Protein AF-A0A1V4UXW0-F1 (afdb_monomer)

pLDDT: mean 72.59, std 17.98, range [41.62, 90.81]

Solvent-accessible surface area (backbone atoms only — not comparable to full-atom values): 5582 Å² total; per-residue (Å²): 133,67,68,65,63,58,54,61,56,51,57,49,52,58,53,49,53,54,51,50,53,51,51,51,53,52,52,50,57,72,68,50,87,46,58,68,53,23,52,52,50,38,52,53,44,54,50,50,54,71,69,68,50,59,70,76,53,38,56,52,44,52,53,50,41,52,52,34,50,55,70,46,52,68,89,66,84,83,56,102,70,62,90,90,47,101,58,82,87,77,83,129

Mean predicted aligned error: 12.54 Å

Structure (mmCIF, N/CA/C/O backbone):
data_AF-A0A1V4UXW0-F1
#
_entry.id   AF-A0A1V4UXW0-F1
#
loop_
_atom_site.group_PDB
_atom_site.id
_atom_site.type_symbol
_atom_site.label_atom_id
_atom_site.label_alt_id
_atom_site.label_comp_id
_atom_site.label_asym_id
_atom_site.label_entity_id
_atom_site.label_seq_id
_atom_site.pdbx_PDB_ins_code
_atom_site.Cartn_x
_atom_site.Cartn_y
_atom_site.Cartn_z
_atom_site.occupancy
_atom_site.B_iso_or_equiv
_atom_site.auth_seq_id
_atom_site.auth_comp_id
_atom_site.auth_asym_id
_atom_site.auth_atom_id
_atom_site.pdbx_PDB_model_num
ATOM 1 N N . MET A 1 1 ? 24.778 1.500 -34.853 1.00 49.97 1 MET A N 1
ATOM 2 C CA . MET A 1 1 ? 24.746 0.743 -33.577 1.00 49.97 1 MET A CA 1
ATOM 3 C C . MET A 1 1 ? 24.638 1.656 -32.346 1.00 49.97 1 MET A C 1
ATOM 5 O O . MET A 1 1 ? 24.850 1.193 -31.236 1.00 49.97 1 MET A O 1
ATOM 9 N N . GLU A 1 2 ? 24.259 2.931 -32.495 1.00 50.06 2 GLU A N 1
ATOM 10 C CA . GLU A 1 2 ? 24.202 3.884 -31.368 1.00 50.06 2 GLU A CA 1
ATOM 11 C C . GLU A 1 2 ? 22.804 4.042 -30.753 1.00 50.06 2 GLU A C 1
ATOM 13 O O . GLU A 1 2 ? 22.691 4.469 -29.610 1.00 50.06 2 GLU A O 1
ATOM 18 N N . GLN A 1 3 ? 21.740 3.624 -31.450 1.00 46.69 3 GLN A N 1
ATOM 19 C CA . GLN A 1 3 ? 20.358 3.741 -30.961 1.00 46.69 3 GLN A CA 1
ATOM 20 C C . GLN A 1 3 ? 20.072 2.836 -29.746 1.00 46.69 3 GLN A C 1
ATOM 22 O O . GLN A 1 3 ? 19.380 3.242 -28.821 1.00 46.69 3 GLN A O 1
ATOM 27 N N . MET A 1 4 ? 20.663 1.636 -29.705 1.00 47.62 4 MET A N 1
ATOM 28 C CA . MET A 1 4 ? 20.417 0.646 -28.641 1.00 47.62 4 MET A CA 1
ATOM 29 C C . MET A 1 4 ? 20.950 1.084 -27.269 1.00 47.62 4 MET A C 1
ATOM 31 O O . MET A 1 4 ? 20.444 0.652 -26.238 1.00 47.62 4 MET A O 1
ATOM 35 N N . ARG A 1 5 ? 21.964 1.956 -27.238 1.00 46.44 5 ARG A N 1
ATOM 36 C CA . ARG A 1 5 ? 22.606 2.397 -25.992 1.00 46.44 5 ARG A CA 1
ATOM 37 C C . ARG A 1 5 ? 21.766 3.425 -25.226 1.00 46.44 5 ARG A C 1
ATOM 39 O O . ARG A 1 5 ? 21.860 3.484 -24.005 1.00 46.44 5 ARG A O 1
ATOM 46 N N . TRP A 1 6 ? 20.933 4.193 -25.928 1.00 47.81 6 TRP A N 1
ATOM 47 C CA . TRP A 1 6 ? 20.018 5.165 -25.321 1.00 47.81 6 TRP A CA 1
ATOM 48 C C . TRP A 1 6 ? 18.735 4.514 -24.792 1.00 47.81 6 TRP A C 1
ATOM 50 O O . TRP A 1 6 ? 18.239 4.925 -23.746 1.00 47.81 6 TRP A O 1
ATOM 60 N N . ASP A 1 7 ? 18.241 3.471 -25.463 1.00 49.78 7 ASP A N 1
ATOM 61 C CA . ASP A 1 7 ? 17.093 2.680 -24.996 1.00 49.78 7 ASP A CA 1
ATOM 62 C C . ASP A 1 7 ? 17.407 1.955 -23.678 1.00 49.78 7 ASP A C 1
ATOM 64 O O . ASP A 1 7 ? 16.642 2.035 -22.721 1.00 49.78 7 ASP A O 1
ATOM 68 N N . MET A 1 8 ? 18.601 1.358 -23.581 1.00 48.38 8 MET A N 1
ATOM 69 C CA . MET A 1 8 ? 19.047 0.606 -22.402 1.00 48.38 8 MET A CA 1
ATOM 70 C C . MET A 1 8 ? 19.252 1.481 -21.149 1.00 48.38 8 MET A C 1
ATOM 72 O O . MET A 1 8 ? 19.120 0.997 -20.028 1.00 48.38 8 MET A O 1
ATOM 76 N N . MET A 1 9 ? 19.550 2.776 -21.320 1.00 49.06 9 MET A N 1
ATOM 77 C CA . MET A 1 9 ? 19.644 3.727 -20.201 1.00 49.06 9 MET A CA 1
ATOM 78 C C . MET A 1 9 ? 18.273 4.247 -19.752 1.00 49.06 9 MET A C 1
ATOM 80 O O . MET A 1 9 ? 18.085 4.482 -18.563 1.00 49.06 9 MET A O 1
ATOM 84 N N . LYS A 1 10 ? 17.302 4.385 -20.666 1.00 51.31 10 LYS A N 1
ATOM 85 C CA . LYS A 1 10 ? 15.939 4.831 -20.326 1.00 51.31 10 LYS A CA 1
ATOM 86 C C . LYS A 1 10 ? 15.126 3.770 -19.589 1.00 51.31 10 LYS A C 1
ATOM 88 O O . LYS A 1 10 ? 14.333 4.111 -18.714 1.00 51.31 10 LYS A O 1
ATOM 93 N N . THR A 1 11 ? 15.326 2.494 -19.915 1.00 52.06 11 THR A N 1
ATOM 94 C CA . THR A 1 11 ? 14.654 1.388 -19.217 1.00 52.06 11 THR A CA 1
ATOM 95 C C . THR A 1 11 ? 15.106 1.262 -17.765 1.00 52.06 11 THR A C 1
ATOM 97 O O . THR A 1 11 ? 14.310 0.873 -16.917 1.00 52.06 11 THR A O 1
ATOM 100 N N . HIS A 1 12 ? 16.357 1.633 -17.469 1.00 55.16 12 HIS A N 1
ATOM 101 C CA . HIS A 1 12 ? 16.882 1.639 -16.104 1.00 55.16 12 HIS A CA 1
ATOM 102 C C . HIS A 1 12 ? 16.205 2.703 -15.238 1.00 55.16 12 HIS A C 1
ATOM 104 O O . HIS A 1 12 ? 15.807 2.389 -14.128 1.00 55.16 12 HIS A O 1
ATOM 110 N N . THR A 1 13 ? 15.998 3.920 -15.752 1.00 62.44 13 THR A N 1
ATOM 111 C CA . THR A 1 13 ? 15.336 4.992 -14.988 1.00 62.44 13 THR A CA 1
ATOM 112 C C . THR A 1 13 ? 13.902 4.644 -14.613 1.00 62.44 13 THR A C 1
ATOM 114 O O . THR A 1 13 ? 13.547 4.769 -13.452 1.00 62.44 13 THR A O 1
ATOM 117 N N . ILE A 1 14 ? 13.114 4.104 -15.549 1.00 67.81 14 ILE A N 1
ATOM 118 C CA . ILE A 1 14 ? 11.702 3.799 -15.278 1.00 67.81 14 ILE A CA 1
ATOM 119 C C . ILE A 1 14 ? 11.583 2.670 -14.249 1.00 67.81 14 ILE A C 1
ATOM 121 O O . ILE A 1 14 ? 10.734 2.724 -13.366 1.00 67.81 14 ILE A O 1
ATOM 125 N N . GLN A 1 15 ? 12.433 1.639 -14.332 1.00 69.25 15 GLN A N 1
ATOM 126 C CA . GLN A 1 15 ? 12.439 0.578 -13.322 1.00 69.25 15 GLN A CA 1
ATOM 127 C C . GLN A 1 15 ? 12.882 1.085 -11.945 1.00 69.25 15 GLN A C 1
ATOM 129 O O . GLN A 1 15 ? 12.294 0.667 -10.950 1.00 69.25 15 GLN A O 1
ATOM 134 N N . ASP A 1 16 ? 13.868 1.981 -11.890 1.00 75.56 16 ASP A 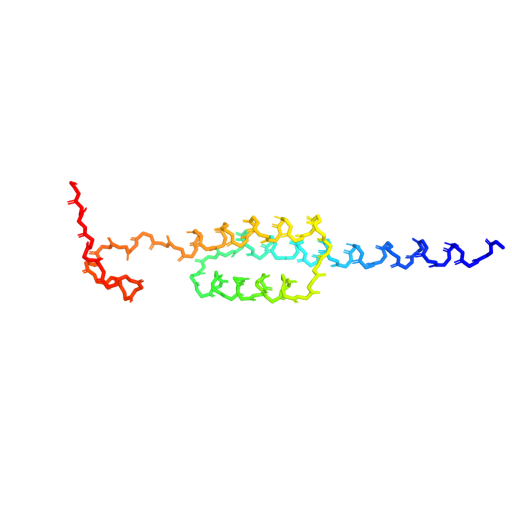N 1
ATOM 135 C CA . ASP A 1 16 ? 14.354 2.582 -10.644 1.00 75.56 16 ASP A CA 1
ATOM 136 C C . ASP A 1 16 ? 13.269 3.451 -9.981 1.00 75.56 16 ASP A C 1
ATOM 138 O O . ASP A 1 16 ? 13.028 3.322 -8.786 1.00 75.56 16 ASP A O 1
ATOM 142 N N . GLU A 1 17 ? 12.513 4.226 -10.770 1.00 81.31 17 GLU A N 1
ATOM 143 C CA . GLU A 1 17 ? 11.375 5.033 -10.299 1.00 81.31 17 GLU A CA 1
ATOM 144 C C . GLU A 1 17 ? 10.275 4.171 -9.657 1.00 81.31 17 GLU A C 1
ATOM 146 O O . GLU A 1 17 ? 9.752 4.497 -8.591 1.00 81.31 17 GLU A O 1
ATOM 151 N N . TRP A 1 18 ? 9.938 3.032 -10.269 1.00 86.25 18 TRP A N 1
ATOM 152 C CA . TRP A 1 18 ? 8.964 2.102 -9.693 1.00 86.25 18 TRP A CA 1
ATOM 153 C C . TRP A 1 18 ? 9.479 1.411 -8.430 1.00 86.25 18 TRP A C 1
ATOM 155 O O . TRP A 1 18 ? 8.694 1.117 -7.522 1.00 86.25 18 TRP A O 1
ATOM 165 N N . MET A 1 19 ? 10.779 1.121 -8.369 1.00 84.69 19 MET A N 1
ATOM 166 C CA . MET A 1 19 ? 11.402 0.549 -7.179 1.00 84.69 19 MET A CA 1
ATOM 167 C C . MET A 1 19 ? 11.422 1.550 -6.024 1.00 84.69 19 MET A C 1
ATOM 169 O O . MET A 1 19 ? 11.083 1.160 -4.908 1.00 84.69 19 MET A O 1
ATOM 173 N N . ASP A 1 20 ? 11.742 2.816 -6.291 1.00 86.38 20 ASP A N 1
ATOM 174 C CA . ASP A 1 20 ? 11.706 3.894 -5.301 1.00 86.38 20 ASP A CA 1
ATOM 175 C C . ASP A 1 20 ? 10.280 4.119 -4.779 1.00 86.38 20 ASP A C 1
ATOM 177 O O . ASP A 1 20 ? 10.053 4.073 -3.570 1.00 86.38 20 ASP A O 1
ATOM 181 N N . LEU A 1 21 ? 9.290 4.193 -5.680 1.00 87.12 21 LEU A N 1
ATOM 182 C CA . LEU A 1 21 ? 7.877 4.283 -5.305 1.00 87.12 21 LEU A CA 1
ATOM 183 C C . LEU A 1 21 ? 7.441 3.093 -4.439 1.00 87.12 21 LEU A C 1
ATOM 185 O O . LEU A 1 21 ? 6.779 3.271 -3.420 1.00 87.12 21 LEU A O 1
ATOM 189 N N . THR A 1 22 ? 7.816 1.868 -4.821 1.00 88.56 22 THR A N 1
ATOM 190 C CA . THR A 1 22 ? 7.481 0.665 -4.039 1.00 88.56 22 THR A CA 1
ATOM 191 C C . THR A 1 22 ? 8.102 0.732 -2.648 1.00 88.56 22 THR A C 1
ATOM 193 O O . THR A 1 22 ? 7.429 0.442 -1.661 1.00 88.56 22 THR A O 1
ATOM 196 N N . HIS A 1 23 ? 9.360 1.160 -2.558 1.00 88.19 23 HIS A N 1
ATOM 197 C CA . HIS A 1 23 ? 10.075 1.278 -1.296 1.00 88.19 23 HIS A CA 1
ATOM 198 C C . HIS A 1 23 ? 9.481 2.373 -0.397 1.00 88.19 23 HIS A C 1
ATOM 200 O O . HIS A 1 23 ? 9.352 2.168 0.810 1.00 88.19 23 HIS A O 1
ATOM 206 N N . GLU A 1 24 ? 9.043 3.498 -0.971 1.00 89.69 24 GLU A N 1
ATOM 207 C CA . GLU A 1 24 ? 8.307 4.539 -0.247 1.00 89.69 24 GLU A CA 1
ATOM 208 C C . GLU A 1 24 ? 6.994 3.990 0.328 1.00 89.69 24 GLU A C 1
ATOM 210 O O . GLU A 1 24 ? 6.693 4.195 1.506 1.00 89.69 24 GLU A O 1
ATOM 215 N N . LEU A 1 25 ? 6.227 3.240 -0.471 1.00 89.31 25 LEU A N 1
ATOM 216 C CA . LEU A 1 25 ? 4.967 2.639 -0.031 1.00 89.31 25 LEU A CA 1
ATOM 217 C C . LEU A 1 25 ? 5.193 1.588 1.073 1.00 89.31 25 LEU A C 1
ATOM 219 O O . LEU A 1 25 ? 4.451 1.567 2.057 1.00 89.31 25 LEU A O 1
ATOM 223 N N . GLU A 1 26 ? 6.236 0.759 0.968 1.00 89.06 26 GLU A N 1
ATOM 224 C CA . GLU A 1 26 ? 6.641 -0.198 2.011 1.00 89.06 26 GLU A CA 1
ATOM 225 C C . GLU A 1 26 ? 7.073 0.518 3.308 1.00 89.06 26 GLU A C 1
ATOM 227 O O . GLU A 1 26 ? 6.696 0.110 4.413 1.00 89.06 26 GLU A O 1
ATOM 232 N N . ALA A 1 27 ? 7.813 1.625 3.197 1.00 88.12 27 ALA A N 1
ATOM 233 C CA . ALA A 1 27 ? 8.208 2.445 4.340 1.00 88.12 27 ALA A CA 1
ATOM 234 C C . ALA A 1 27 ? 6.993 3.099 5.015 1.00 88.12 27 ALA A C 1
ATOM 236 O O . ALA A 1 27 ? 6.868 3.049 6.244 1.00 88.12 27 ALA A O 1
ATOM 237 N N . CYS A 1 28 ? 6.056 3.638 4.226 1.00 85.62 28 CYS A N 1
ATOM 238 C CA . CYS A 1 28 ? 4.771 4.109 4.729 1.00 85.62 28 CYS A CA 1
ATOM 239 C C . CYS A 1 28 ? 4.041 2.990 5.473 1.00 85.62 28 CYS A C 1
ATOM 241 O O . CYS A 1 28 ? 3.566 3.231 6.579 1.00 85.62 28 CYS A O 1
ATOM 243 N N . PHE A 1 29 ? 3.999 1.768 4.929 1.00 86.38 29 PHE A N 1
ATOM 244 C CA . PHE A 1 29 ? 3.328 0.636 5.570 1.00 86.38 29 PHE A CA 1
ATOM 245 C C . PHE A 1 29 ? 3.907 0.297 6.945 1.00 86.38 29 PHE A C 1
ATOM 247 O O . PHE A 1 29 ? 3.155 0.089 7.909 1.00 86.38 29 PHE A O 1
ATOM 254 N N . SER A 1 30 ? 5.237 0.284 7.051 1.00 86.12 30 SER A N 1
ATOM 255 C CA . SER A 1 30 ? 5.948 0.087 8.317 1.00 86.12 30 SER A CA 1
ATOM 256 C C . SER A 1 30 ? 5.536 1.137 9.358 1.00 86.12 30 SER A C 1
ATOM 258 O O . SER A 1 30 ? 5.212 0.785 10.493 1.00 86.12 30 SER A O 1
ATOM 260 N N . GLY A 1 31 ? 5.431 2.402 8.938 1.00 84.38 31 GLY A N 1
ATOM 261 C CA . GLY A 1 31 ? 5.031 3.537 9.775 1.00 84.38 31 GLY A CA 1
ATOM 262 C C . GLY A 1 31 ? 3.525 3.708 10.006 1.00 84.38 31 GLY A C 1
ATOM 263 O O . GLY A 1 31 ? 3.128 4.653 10.684 1.00 84.38 31 GLY A O 1
ATOM 264 N N . ILE A 1 32 ? 2.658 2.843 9.465 1.00 83.94 32 ILE A N 1
ATOM 265 C CA . ILE A 1 32 ? 1.215 2.935 9.732 1.00 83.94 32 ILE A CA 1
ATOM 266 C C . ILE A 1 32 ? 0.938 2.614 11.200 1.00 83.94 32 ILE A C 1
ATOM 268 O O . ILE A 1 32 ? 1.066 1.464 11.630 1.00 83.94 32 ILE A O 1
ATOM 272 N N . GLU A 1 33 ? 0.424 3.618 11.907 1.00 78.00 33 GLU A N 1
ATOM 273 C CA . GLU A 1 33 ? -0.116 3.499 13.266 1.00 78.00 33 GLU A CA 1
ATOM 274 C C . GLU A 1 33 ? -1.649 3.625 13.306 1.00 78.00 33 GLU A C 1
ATOM 276 O O . GLU A 1 33 ? -2.286 3.248 14.287 1.00 78.00 3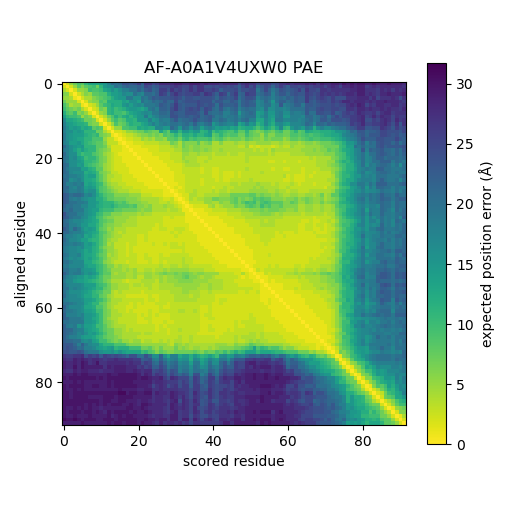3 GLU A O 1
ATOM 281 N N . THR A 1 34 ? -2.271 4.149 12.240 1.00 79.81 34 THR A N 1
ATOM 282 C CA . THR A 1 34 ? -3.713 4.449 12.208 1.00 79.81 34 THR A CA 1
ATOM 283 C C . THR A 1 34 ? -4.434 3.793 11.031 1.00 79.81 34 THR A C 1
ATOM 285 O O . THR A 1 34 ? -3.891 3.637 9.939 1.00 79.81 34 THR A O 1
ATOM 288 N N . LYS A 1 35 ? -5.719 3.465 11.218 1.00 77.31 35 LYS A N 1
ATOM 289 C CA . LYS A 1 35 ? -6.575 2.884 10.161 1.00 77.31 35 LYS A CA 1
ATOM 290 C C . LYS A 1 35 ? -6.763 3.813 8.965 1.00 77.31 35 LYS A C 1
ATOM 292 O O . LYS A 1 35 ? -6.881 3.349 7.834 1.00 77.31 35 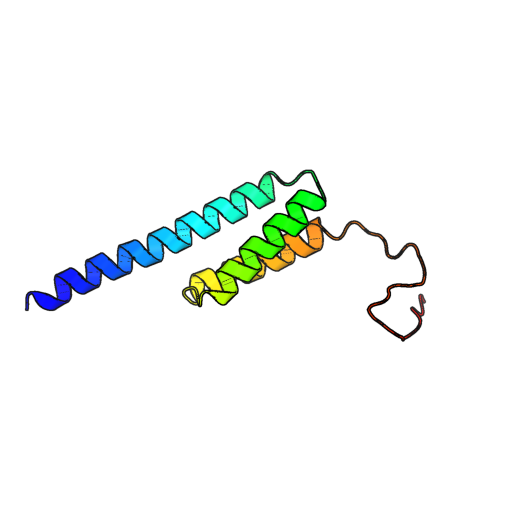LYS A O 1
ATOM 297 N N . SER A 1 36 ? -6.816 5.119 9.216 1.00 80.25 36 SER A N 1
ATOM 298 C CA . SER A 1 36 ? -6.924 6.124 8.160 1.00 80.25 36 SER A CA 1
ATOM 299 C C . SER A 1 36 ? -5.677 6.114 7.278 1.00 80.25 36 SER A C 1
ATOM 301 O O . SER A 1 36 ? -5.816 6.080 6.060 1.00 80.25 36 SER A O 1
ATOM 303 N N . ALA A 1 37 ? -4.485 6.020 7.882 1.00 81.88 37 ALA A N 1
ATOM 304 C CA . ALA A 1 37 ? -3.229 5.882 7.146 1.00 81.88 37 ALA A CA 1
ATOM 305 C C . ALA A 1 37 ? -3.161 4.565 6.353 1.00 81.88 37 ALA A C 1
ATOM 307 O O . ALA A 1 37 ? -2.695 4.562 5.219 1.00 81.88 37 ALA A O 1
ATOM 308 N N . ALA A 1 38 ? -3.701 3.462 6.891 1.00 85.31 38 ALA A N 1
ATOM 309 C CA . ALA A 1 38 ? -3.815 2.207 6.142 1.00 85.31 38 ALA A CA 1
ATOM 310 C C . ALA A 1 38 ? -4.712 2.323 4.906 1.00 85.31 38 ALA A C 1
ATOM 312 O O . ALA A 1 38 ? -4.330 1.873 3.832 1.00 85.31 38 ALA A O 1
ATOM 313 N N . ARG A 1 39 ? -5.880 2.965 5.023 1.00 84.44 39 ARG A N 1
ATOM 314 C CA . ARG A 1 39 ? -6.771 3.187 3.871 1.00 84.44 39 ARG A CA 1
ATOM 315 C C . ARG A 1 39 ? -6.170 4.116 2.824 1.00 84.44 39 ARG A C 1
ATOM 317 O O . ARG A 1 39 ? -6.369 3.892 1.635 1.00 84.44 39 ARG A O 1
ATOM 324 N N . GLU A 1 40 ? -5.472 5.158 3.258 1.00 87.56 40 GLU A N 1
ATOM 325 C CA . GLU A 1 40 ? -4.790 6.071 2.344 1.00 87.56 40 GLU A CA 1
ATOM 326 C C . GLU A 1 40 ? -3.673 5.348 1.590 1.00 87.56 40 GLU A C 1
ATOM 328 O O . GLU A 1 40 ? -3.603 5.435 0.365 1.00 87.56 40 GLU A O 1
ATOM 333 N N . LEU A 1 41 ? -2.865 4.546 2.293 1.00 88.69 41 LEU A N 1
ATOM 334 C CA . LEU A 1 41 ? -1.837 3.736 1.652 1.00 88.69 41 LEU A CA 1
ATOM 335 C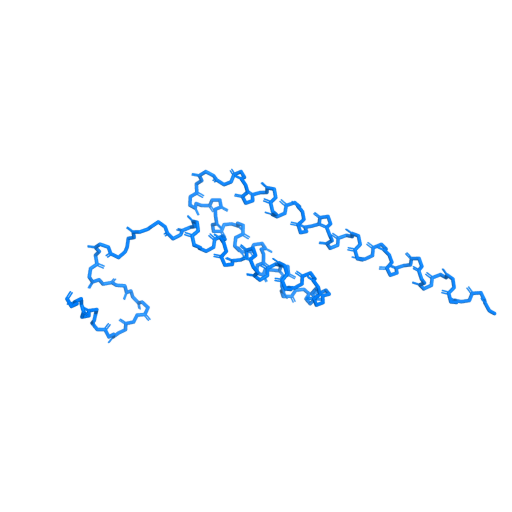 C . LEU A 1 41 ? -2.438 2.704 0.693 1.00 88.69 41 LEU A C 1
ATOM 337 O O . LEU A 1 41 ? -1.927 2.537 -0.409 1.00 88.69 41 LEU A O 1
ATOM 341 N N . GLN A 1 42 ? -3.554 2.072 1.065 1.00 88.94 42 GLN A N 1
ATOM 342 C CA . GLN A 1 42 ? -4.282 1.152 0.192 1.00 88.94 42 GLN A CA 1
ATOM 343 C C . GLN A 1 42 ? -4.660 1.833 -1.131 1.00 88.94 42 GLN A C 1
ATOM 345 O O . GLN A 1 42 ? -4.365 1.308 -2.201 1.00 88.94 42 GLN A O 1
ATOM 350 N N . ALA A 1 43 ? -5.253 3.029 -1.063 1.00 89.44 43 ALA A N 1
ATOM 351 C CA . ALA A 1 43 ? -5.648 3.782 -2.250 1.00 89.44 43 ALA A CA 1
ATOM 352 C C . ALA A 1 43 ? -4.446 4.136 -3.141 1.00 89.44 43 ALA A C 1
ATOM 354 O O . ALA A 1 43 ? -4.546 4.032 -4.363 1.00 89.44 43 ALA A O 1
ATOM 355 N N . ARG A 1 44 ? -3.305 4.498 -2.539 1.00 90.81 44 ARG A N 1
ATOM 356 C CA . ARG A 1 44 ? -2.057 4.787 -3.266 1.00 90.81 44 ARG A CA 1
ATOM 357 C C . ARG A 1 44 ? -1.489 3.549 -3.962 1.00 90.81 44 ARG A C 1
ATOM 359 O O . ARG A 1 44 ? -1.073 3.640 -5.112 1.00 90.81 44 ARG A O 1
ATOM 366 N N . VAL A 1 45 ? -1.503 2.391 -3.299 1.00 90.19 45 VAL A N 1
ATOM 367 C CA . VAL A 1 45 ? -1.052 1.120 -3.892 1.00 90.19 45 VAL A CA 1
ATOM 368 C C . VAL A 1 45 ? -1.982 0.690 -5.034 1.00 90.19 45 VAL A C 1
ATOM 370 O O . VAL A 1 45 ? -1.507 0.298 -6.097 1.00 90.19 45 VAL A O 1
ATOM 373 N N . GLU A 1 46 ? -3.301 0.817 -4.862 1.00 89.88 46 GLU A N 1
ATOM 374 C CA . GLU A 1 46 ? -4.276 0.538 -5.926 1.00 89.88 46 GLU A CA 1
ATOM 375 C C . GLU A 1 46 ? -4.114 1.475 -7.130 1.00 89.88 46 GLU A C 1
ATOM 377 O O . GLU A 1 46 ? -4.254 1.042 -8.273 1.00 89.88 46 GLU A O 1
ATOM 382 N N . GLU A 1 47 ? -3.824 2.755 -6.898 1.00 90.62 47 GLU A N 1
ATOM 383 C CA . GLU A 1 47 ? -3.531 3.709 -7.967 1.00 90.62 47 GLU A CA 1
ATOM 384 C C . GLU A 1 47 ? -2.250 3.330 -8.717 1.00 90.62 47 GLU A C 1
ATOM 386 O O . GLU A 1 47 ? -2.277 3.239 -9.944 1.00 90.62 47 GLU A O 1
ATOM 391 N N . ALA A 1 48 ? -1.176 2.998 -7.994 1.00 88.81 48 ALA A N 1
ATOM 392 C CA . ALA A 1 48 ? 0.075 2.535 -8.587 1.00 88.81 48 ALA A CA 1
ATOM 393 C C . ALA A 1 48 ? -0.118 1.263 -9.432 1.00 88.81 48 ALA A C 1
ATOM 395 O O . ALA A 1 48 ? 0.446 1.160 -10.516 1.00 88.81 48 ALA A O 1
ATOM 396 N N . LEU A 1 49 ? -0.969 0.326 -8.997 1.00 88.06 49 LEU A N 1
ATOM 397 C CA . LEU A 1 49 ? -1.331 -0.864 -9.779 1.00 88.06 49 LEU A CA 1
ATOM 398 C C . LEU A 1 49 ? -2.125 -0.531 -11.054 1.00 88.06 49 LEU A C 1
ATOM 400 O O . LEU A 1 49 ? -1.964 -1.210 -12.067 1.00 88.06 49 LEU A O 1
ATOM 404 N N . ARG A 1 50 ? -2.964 0.514 -11.045 1.00 89.94 50 ARG A N 1
ATOM 405 C CA . ARG A 1 50 ? -3.718 0.959 -12.238 1.00 89.94 50 ARG A CA 1
ATOM 406 C C . ARG A 1 50 ? -2.848 1.643 -13.286 1.00 89.94 50 ARG A C 1
ATOM 408 O O . ARG A 1 50 ? -3.263 1.730 -14.438 1.00 89.94 50 ARG A O 1
ATOM 415 N N . MET A 1 51 ? -1.671 2.124 -12.900 1.00 87.69 51 MET A N 1
ATOM 416 C CA . MET A 1 51 ? -0.711 2.757 -13.805 1.00 87.69 51 MET A CA 1
ATOM 417 C C . MET A 1 51 ? 0.085 1.750 -14.656 1.00 87.69 51 MET A C 1
ATOM 419 O O . MET A 1 51 ? 1.027 2.153 -15.331 1.00 87.69 51 MET A O 1
ATOM 423 N N . ASP A 1 52 ? -0.307 0.472 -14.649 1.00 85.38 52 ASP A N 1
ATOM 424 C CA . ASP A 1 52 ? 0.333 -0.626 -15.386 1.00 85.38 52 ASP A CA 1
ATOM 425 C C . ASP A 1 52 ? 1.838 -0.755 -15.060 1.00 85.38 52 ASP A C 1
ATOM 427 O O . ASP A 1 52 ? 2.700 -0.601 -15.931 1.00 85.38 52 ASP A O 1
ATOM 431 N N . PRO A 1 53 ? 2.195 -0.987 -13.778 1.00 87.88 53 PRO A N 1
ATOM 432 C CA . PRO A 1 53 ? 3.587 -1.109 -13.384 1.00 87.88 53 PRO A CA 1
ATOM 433 C C . PRO A 1 53 ? 4.208 -2.388 -13.971 1.00 87.88 53 PRO A C 1
ATOM 435 O O . PRO A 1 53 ? 3.502 -3.351 -14.288 1.00 87.88 53 PRO A O 1
ATOM 438 N N . PRO A 1 54 ? 5.550 -2.463 -14.055 1.00 88.06 54 PRO A N 1
ATOM 439 C CA . PRO A 1 54 ? 6.242 -3.670 -14.492 1.00 88.06 54 PRO A CA 1
ATOM 440 C C . PRO A 1 54 ? 5.776 -4.897 -13.691 1.00 88.06 54 PRO A C 1
ATOM 442 O O . PRO A 1 54 ? 5.576 -4.784 -12.484 1.00 88.06 54 PRO A O 1
ATOM 445 N N . PRO A 1 55 ? 5.687 -6.103 -14.278 1.00 85.19 55 PRO A N 1
ATOM 446 C CA . PRO A 1 55 ? 5.103 -7.277 -13.614 1.00 85.19 55 PRO A CA 1
ATOM 447 C C . PRO A 1 55 ? 5.796 -7.661 -12.294 1.00 85.19 55 PRO A C 1
ATOM 449 O O . PRO A 1 55 ? 5.149 -8.134 -11.357 1.00 85.19 55 PRO A O 1
ATOM 452 N N . ALA A 1 56 ? 7.107 -7.420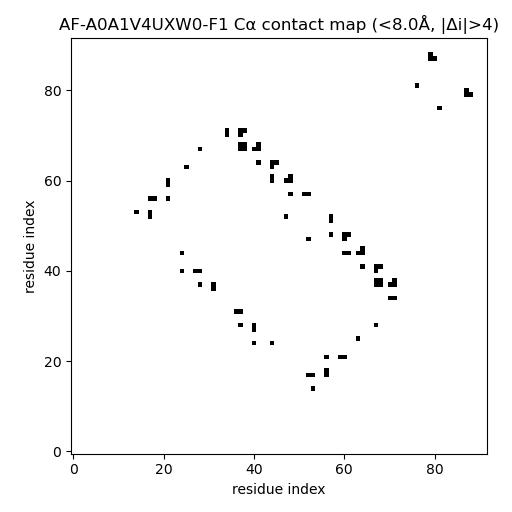 -12.190 1.00 85.38 56 ALA A N 1
ATOM 453 C CA . ALA A 1 56 ? 7.866 -7.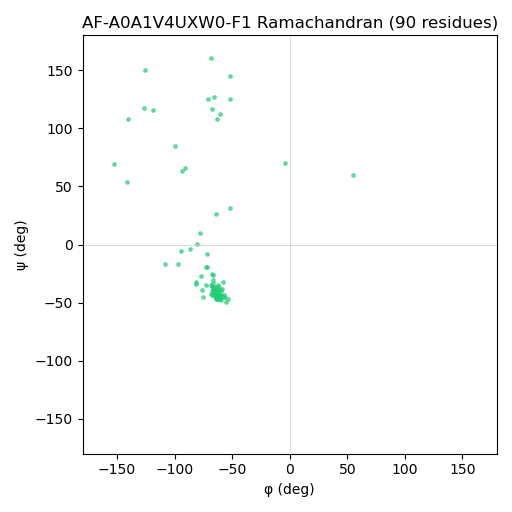615 -10.954 1.00 85.38 56 ALA A CA 1
ATOM 454 C C . ALA A 1 56 ? 7.438 -6.640 -9.838 1.00 85.38 56 ALA A C 1
ATOM 456 O O . ALA A 1 56 ? 7.355 -7.028 -8.676 1.00 85.38 56 ALA A O 1
ATOM 457 N N . VAL A 1 57 ? 7.133 -5.392 -10.204 1.00 88.31 57 VAL A N 1
ATOM 458 C CA . VAL A 1 57 ? 6.648 -4.340 -9.300 1.00 88.31 57 VAL A CA 1
ATOM 459 C C . VAL A 1 57 ? 5.187 -4.591 -8.950 1.00 88.31 57 VAL A C 1
ATOM 461 O O . VAL A 1 57 ? 4.839 -4.578 -7.777 1.00 88.31 57 VAL A O 1
ATOM 464 N N . ALA A 1 58 ? 4.353 -4.912 -9.943 1.00 89.00 58 ALA A N 1
ATOM 465 C CA . ALA A 1 58 ? 2.945 -5.246 -9.754 1.00 89.00 58 ALA A CA 1
ATOM 466 C C . ALA A 1 58 ? 2.766 -6.364 -8.719 1.00 89.00 58 ALA A C 1
ATOM 468 O O . ALA A 1 58 ? 1.983 -6.224 -7.788 1.00 89.00 58 ALA A O 1
ATOM 469 N N . SER A 1 59 ? 3.561 -7.436 -8.825 1.00 89.81 59 SER A N 1
ATOM 470 C CA . SER A 1 59 ? 3.522 -8.551 -7.869 1.00 89.81 59 SER A CA 1
ATOM 471 C C . SER A 1 59 ? 3.871 -8.108 -6.444 1.00 89.81 59 SER A C 1
ATOM 473 O O . SER A 1 59 ? 3.294 -8.600 -5.481 1.00 89.81 59 SER A O 1
ATOM 475 N N . ARG A 1 60 ? 4.814 -7.173 -6.293 1.00 89.88 60 ARG A N 1
ATOM 476 C CA . ARG A 1 60 ? 5.238 -6.666 -4.984 1.00 89.88 60 ARG A CA 1
ATOM 477 C C . ARG A 1 60 ? 4.221 -5.695 -4.384 1.00 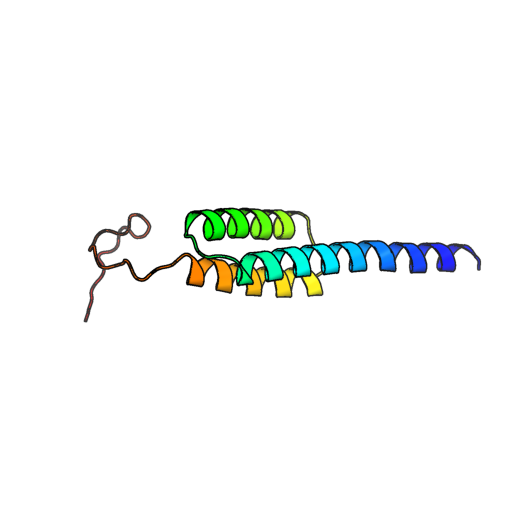89.88 60 ARG A C 1
ATOM 479 O O . ARG A 1 60 ? 3.949 -5.771 -3.191 1.00 89.88 60 ARG A O 1
ATOM 486 N N . LEU A 1 61 ? 3.622 -4.841 -5.213 1.00 89.62 61 LEU A N 1
ATOM 487 C CA . LEU A 1 61 ? 2.517 -3.965 -4.825 1.00 89.62 61 LEU A CA 1
ATOM 488 C C . LEU A 1 61 ? 1.265 -4.763 -4.439 1.00 89.62 61 LEU A C 1
ATOM 490 O O . LEU A 1 61 ? 0.593 -4.385 -3.489 1.00 89.62 61 LEU A O 1
ATOM 494 N N . ASP A 1 62 ? 0.972 -5.877 -5.115 1.00 89.38 62 ASP A N 1
ATOM 495 C CA . ASP A 1 62 ? -0.149 -6.764 -4.769 1.00 89.38 62 ASP A CA 1
ATOM 496 C C . ASP A 1 62 ? 0.036 -7.400 -3.379 1.00 89.38 62 ASP A C 1
ATOM 498 O O . ASP A 1 62 ? -0.874 -7.375 -2.549 1.00 89.38 62 ASP A O 1
ATOM 502 N N . LEU A 1 63 ? 1.253 -7.866 -3.071 1.00 89.75 63 LEU A N 1
ATOM 503 C CA . LEU A 1 63 ? 1.602 -8.350 -1.730 1.00 89.75 63 LEU A CA 1
ATOM 504 C C . LEU A 1 63 ? 1.468 -7.244 -0.677 1.00 89.75 63 LEU A C 1
ATOM 506 O O . LEU A 1 63 ? 0.825 -7.450 0.351 1.00 89.75 63 LEU A O 1
ATOM 510 N N . LEU A 1 64 ? 2.004 -6.052 -0.958 1.00 88.94 64 LEU A N 1
ATOM 511 C CA . LEU A 1 64 ? 1.878 -4.906 -0.061 1.00 88.94 64 LEU A CA 1
ATOM 512 C C . LEU A 1 64 ? 0.408 -4.527 0.165 1.00 88.94 64 LEU A C 1
ATOM 514 O O . LEU A 1 64 ? 0.020 -4.219 1.287 1.00 88.94 64 LEU A O 1
ATOM 518 N N . LEU A 1 65 ? -0.426 -4.575 -0.875 1.00 88.75 65 LEU A N 1
ATOM 519 C CA . LEU A 1 65 ? -1.855 -4.291 -0.778 1.00 88.75 65 LEU A CA 1
ATOM 520 C C . LEU A 1 65 ? -2.553 -5.264 0.175 1.00 88.75 65 LEU A C 1
ATOM 522 O O . LEU A 1 65 ? -3.354 -4.831 1.004 1.00 88.75 65 LEU A O 1
ATOM 526 N N . LEU A 1 66 ? -2.241 -6.559 0.084 1.00 86.31 66 LEU A N 1
ATOM 527 C CA . LEU A 1 66 ? -2.772 -7.576 0.992 1.00 86.31 66 LEU A CA 1
ATOM 528 C C . LEU A 1 66 ? -2.384 -7.281 2.444 1.00 86.31 66 LEU A C 1
ATOM 530 O O . LEU A 1 66 ? -3.253 -7.265 3.316 1.00 86.31 66 LEU A O 1
ATOM 534 N N . ASP A 1 67 ? -1.112 -6.977 2.694 1.00 86.44 67 ASP A N 1
ATOM 535 C CA . ASP A 1 67 ? -0.605 -6.615 4.020 1.00 86.44 67 ASP A CA 1
ATOM 536 C C . ASP A 1 67 ? -1.266 -5.338 4.571 1.00 86.44 67 ASP A C 1
ATOM 538 O O . ASP A 1 67 ? -1.685 -5.292 5.731 1.00 86.44 67 ASP A O 1
ATOM 542 N N . VAL A 1 68 ? -1.430 -4.306 3.737 1.00 85.31 68 VAL A N 1
ATOM 543 C CA . VAL A 1 68 ? -2.116 -3.050 4.083 1.00 85.31 68 VAL A CA 1
ATOM 544 C C . VAL A 1 68 ? -3.580 -3.298 4.429 1.00 85.31 68 VAL A C 1
ATOM 546 O O . VAL A 1 68 ? -4.074 -2.766 5.429 1.00 85.31 68 VAL A O 1
ATOM 549 N N . VAL A 1 69 ? -4.274 -4.113 3.632 1.00 83.88 69 VAL A N 1
ATOM 550 C CA . VAL A 1 69 ? -5.669 -4.486 3.876 1.00 83.88 69 VAL A CA 1
ATOM 551 C C . VAL A 1 69 ? -5.781 -5.241 5.192 1.00 83.88 69 VAL A C 1
ATOM 553 O O . VAL A 1 69 ? -6.626 -4.879 6.004 1.00 83.88 69 VAL A O 1
ATOM 556 N N . GLU A 1 70 ? -4.925 -6.228 5.449 1.00 82.62 70 GLU A N 1
ATOM 557 C CA . GLU A 1 70 ? -4.949 -7.004 6.691 1.00 82.62 70 GLU A CA 1
ATOM 558 C C . GLU A 1 70 ? -4.598 -6.142 7.915 1.00 82.62 70 GLU A C 1
ATOM 560 O O . GLU A 1 70 ? -5.288 -6.215 8.932 1.00 82.62 70 GLU A O 1
ATOM 565 N N . LYS A 1 71 ? -3.621 -5.232 7.807 1.00 77.06 71 LYS A N 1
ATOM 566 C CA . LYS A 1 71 ? -3.281 -4.270 8.872 1.00 77.06 71 LYS A CA 1
ATOM 567 C C . LYS A 1 71 ? -4.403 -3.257 9.124 1.00 77.06 71 LYS A C 1
ATOM 569 O O . LYS A 1 71 ? -4.672 -2.898 10.269 1.00 77.06 71 LYS A O 1
ATOM 574 N N . GLY A 1 72 ? -5.098 -2.815 8.075 1.00 70.19 72 GLY A N 1
ATOM 575 C CA . GLY A 1 72 ? -6.301 -1.983 8.182 1.00 70.19 72 GLY A CA 1
ATOM 576 C C . GLY A 1 72 ? -7.523 -2.747 8.706 1.00 70.19 72 GLY A C 1
ATOM 577 O O . GLY A 1 72 ? -8.478 -2.143 9.211 1.00 70.19 72 GLY A O 1
ATOM 578 N N . ARG A 1 73 ? -7.497 -4.080 8.624 1.00 69.06 73 ARG A N 1
ATOM 579 C CA . ARG A 1 73 ? -8.555 -4.995 9.046 1.00 69.06 73 ARG A CA 1
ATOM 580 C C . ARG A 1 73 ? -8.352 -5.421 10.495 1.00 69.06 73 ARG A C 1
ATOM 582 O O . ARG A 1 73 ? -8.178 -6.586 10.826 1.00 69.06 73 ARG A O 1
ATOM 589 N N . GLU A 1 74 ? -8.476 -4.458 11.397 1.00 52.69 74 GLU A N 1
ATOM 590 C CA . GLU A 1 74 ? -8.631 -4.742 12.821 1.00 52.69 74 GLU A CA 1
ATOM 591 C C . GLU A 1 74 ? -9.950 -5.517 13.031 1.00 52.69 74 GLU A C 1
ATOM 593 O O . GLU A 1 74 ? -11.044 -4.978 12.828 1.00 52.69 74 GLU A O 1
ATOM 598 N N . SER A 1 75 ? -9.812 -6.810 13.341 1.00 49.41 75 SER A N 1
ATOM 599 C CA . SER A 1 75 ? -10.753 -7.750 13.977 1.00 49.41 75 SER A CA 1
ATOM 600 C C . SER A 1 75 ? -12.101 -7.172 14.448 1.00 49.41 75 SER A C 1
ATOM 602 O O . SER A 1 75 ? -12.416 -7.112 15.633 1.00 49.41 75 SER A O 1
ATOM 604 N N . SER A 1 76 ? -12.969 -6.803 13.507 1.00 48.84 76 SER A N 1
ATOM 605 C CA . SER A 1 76 ? -14.313 -6.301 13.811 1.00 48.84 76 SER A CA 1
ATOM 606 C C . SER A 1 76 ? -15.351 -6.821 12.821 1.00 48.84 76 SER A C 1
ATOM 608 O O . SER A 1 76 ? -16.184 -6.096 12.291 1.00 48.84 76 SER A O 1
ATOM 610 N N . CYS A 1 77 ? -15.389 -8.145 12.675 1.00 44.31 77 CYS A N 1
ATOM 611 C CA . CYS A 1 77 ? -16.690 -8.812 12.681 1.00 44.31 77 CYS A CA 1
ATOM 612 C C . CYS A 1 77 ? -16.996 -9.272 14.114 1.00 44.31 77 CYS A C 1
ATOM 614 O O . CYS A 1 77 ? -17.088 -10.459 14.400 1.00 44.31 77 CYS A O 1
ATOM 616 N N . THR A 1 78 ? -17.118 -8.321 15.040 1.00 49.94 78 THR A N 1
ATOM 617 C CA . THR A 1 78 ? -17.808 -8.539 16.324 1.00 49.94 78 THR A CA 1
ATOM 618 C C . THR A 1 78 ? -19.272 -8.107 16.243 1.00 49.94 78 THR A C 1
ATOM 620 O O . THR A 1 78 ? -20.043 -8.363 17.162 1.00 49.94 78 THR A O 1
ATOM 623 N N . ASN A 1 79 ? -19.695 -7.505 15.124 1.00 41.62 79 ASN A N 1
ATOM 624 C CA . ASN A 1 79 ? -21.087 -7.175 14.863 1.00 41.62 79 ASN A CA 1
ATOM 625 C C . ASN A 1 79 ? -21.583 -7.918 13.618 1.00 41.62 79 ASN A C 1
ATOM 627 O O . ASN A 1 79 ? -21.125 -7.699 12.500 1.00 41.62 79 ASN A O 1
ATOM 631 N N . THR A 1 80 ? -22.546 -8.799 13.856 1.00 48.66 80 THR A N 1
ATOM 632 C CA . THR A 1 80 ? -23.338 -9.672 12.977 1.00 48.66 80 THR A CA 1
ATOM 633 C C . THR A 1 80 ? -24.040 -9.005 11.775 1.00 48.66 80 THR A C 1
ATOM 635 O O . THR A 1 80 ? -25.111 -9.456 11.378 1.00 48.66 80 THR A O 1
ATOM 638 N N . ARG A 1 81 ? -23.497 -7.942 11.166 1.00 48.25 81 ARG A N 1
ATOM 639 C CA . ARG A 1 81 ? -24.047 -7.278 9.968 1.00 48.25 81 ARG A CA 1
ATOM 640 C C . ARG A 1 81 ? -22.952 -6.594 9.132 1.00 48.25 81 ARG A C 1
ATOM 642 O O . ARG A 1 81 ? -22.916 -5.373 9.035 1.00 48.25 81 ARG A O 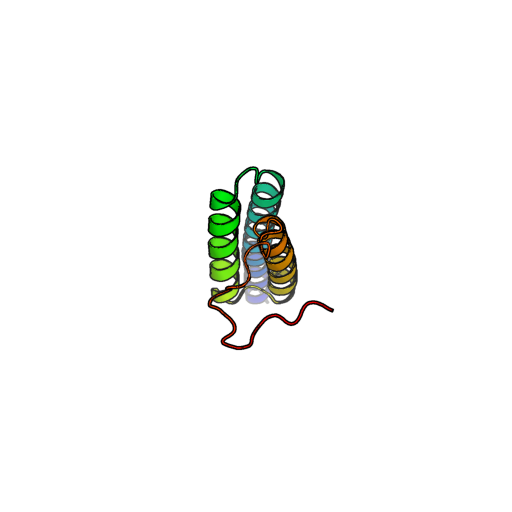1
ATOM 649 N N . CYS A 1 82 ? -22.071 -7.360 8.490 1.00 42.84 82 CYS A N 1
ATOM 650 C CA . CYS A 1 82 ? -21.250 -6.812 7.404 1.00 42.84 82 CYS A CA 1
ATOM 651 C C . CYS A 1 82 ? -22.142 -6.540 6.170 1.00 42.84 82 CYS A C 1
ATOM 653 O O . CYS A 1 82 ? -22.799 -7.469 5.697 1.00 42.84 82 CYS A O 1
ATOM 655 N N . PRO A 1 83 ? -22.157 -5.316 5.606 1.00 54.84 83 PRO A N 1
ATOM 656 C CA . PRO A 1 83 ? -22.998 -4.963 4.455 1.00 54.84 83 PRO A CA 1
ATOM 657 C C . PRO A 1 83 ? -22.537 -5.588 3.127 1.00 54.84 83 PRO A C 1
ATOM 659 O O . PRO A 1 83 ? -23.261 -5.515 2.141 1.00 54.84 83 PRO A O 1
ATOM 662 N N . HIS A 1 84 ? -21.363 -6.232 3.091 1.00 50.72 84 HIS A N 1
ATOM 663 C CA . HIS A 1 84 ? -20.802 -6.808 1.863 1.00 50.72 84 HIS A CA 1
ATOM 664 C C . HIS A 1 84 ? -21.276 -8.241 1.555 1.00 50.72 84 HIS A C 1
ATOM 666 O O . HIS A 1 84 ? -20.950 -8.796 0.511 1.00 50.72 84 HIS A O 1
ATOM 672 N N . TYR A 1 85 ? -22.068 -8.864 2.429 1.00 47.88 85 TYR A N 1
ATOM 673 C CA . TYR A 1 85 ? -22.678 -10.157 2.132 1.00 47.88 85 TYR A CA 1
ATOM 674 C C . TYR A 1 85 ? -24.107 -10.179 2.664 1.00 47.88 85 TYR A C 1
ATOM 676 O O . TYR A 1 85 ? -24.342 -10.330 3.859 1.00 47.88 85 TYR A O 1
ATOM 684 N N . GLY A 1 86 ? -25.089 -10.135 1.761 1.00 47.72 86 GLY A N 1
ATOM 685 C CA . GLY A 1 86 ? -26.495 -10.463 2.040 1.00 47.72 86 GLY A CA 1
ATOM 686 C C . GLY A 1 86 ? -26.723 -11.933 2.434 1.00 47.72 86 GLY A C 1
ATOM 687 O O . GLY A 1 86 ? -27.798 -12.482 2.206 1.00 47.72 86 GLY A O 1
ATOM 688 N N . LYS A 1 87 ? -25.714 -12.606 2.995 1.00 48.41 87 LYS A N 1
ATOM 689 C CA . LYS A 1 87 ? -25.782 -13.973 3.502 1.00 48.41 87 LYS A CA 1
ATOM 690 C C . LYS A 1 87 ? -25.279 -13.971 4.941 1.00 48.41 87 LYS A C 1
ATOM 692 O O . LYS A 1 87 ? -24.149 -13.597 5.230 1.00 48.41 87 LYS A O 1
ATOM 697 N N . LYS A 1 88 ? -26.187 -14.349 5.839 1.00 46.00 88 LYS A N 1
ATOM 698 C CA . LYS A 1 88 ? -26.021 -14.372 7.294 1.00 46.00 88 LYS A CA 1
ATOM 699 C C . LYS A 1 88 ? -24.749 -15.142 7.665 1.00 46.00 88 LYS A C 1
ATOM 701 O O .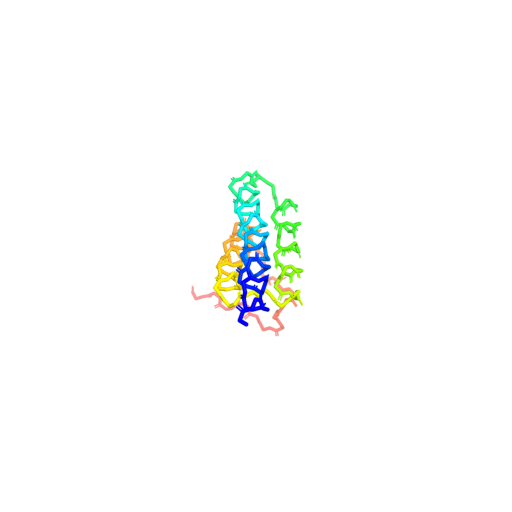 LYS A 1 88 ? -24.601 -16.297 7.269 1.00 46.00 88 LYS A O 1
ATOM 706 N N . CYS A 1 89 ? -23.864 -14.506 8.431 1.00 47.16 89 CYS A N 1
ATOM 707 C CA . CYS A 1 89 ? -22.703 -15.157 9.027 1.00 47.16 89 CYS A CA 1
ATOM 708 C C . CYS A 1 89 ? -23.196 -16.279 9.952 1.00 47.16 89 CYS A C 1
ATOM 710 O O . CYS A 1 89 ? -23.872 -16.017 10.947 1.00 47.16 89 CYS A O 1
ATOM 712 N N . LYS A 1 90 ? -22.921 -17.531 9.584 1.00 42.31 90 LYS A N 1
ATOM 713 C CA . LYS A 1 90 ? -23.223 -18.714 10.391 1.00 42.31 90 LYS A CA 1
ATOM 714 C C . LYS A 1 90 ? -21.918 -19.100 11.087 1.00 42.31 90 LYS A C 1
ATOM 716 O O . LYS A 1 90 ? -21.142 -19.875 10.538 1.00 42.31 90 LYS A O 1
ATOM 721 N N . MET A 1 91 ? -21.636 -18.481 12.234 1.00 49.81 91 MET A N 1
ATOM 722 C CA . MET A 1 91 ? -20.549 -18.946 13.101 1.00 49.81 91 MET A CA 1
ATOM 723 C C . MET A 1 91 ? -20.937 -20.325 13.638 1.00 49.81 91 MET A C 1
ATOM 725 O O . MET A 1 91 ? -22.067 -20.516 14.092 1.00 49.81 91 MET A O 1
ATOM 729 N N . ARG A 1 92 ? -20.033 -21.285 13.456 1.00 48.97 92 ARG A N 1
ATOM 730 C CA . ARG A 1 92 ? -20.148 -22.647 13.972 1.00 48.97 92 ARG A CA 1
ATOM 731 C C . ARG A 1 92 ? -19.703 -22.682 15.424 1.00 48.97 92 ARG A C 1
ATOM 733 O O . ARG A 1 92 ? -18.754 -21.932 15.737 1.00 48.97 92 ARG A O 1
#

Radius of gyration: 18.86 Å; Cα contacts (8 Å, |Δi|>4): 46; chains: 1; bounding box: 51×29×50 Å

Secondary structure (DSSP, 8-state):
--HHHHHHHHHHHHHHHHHHHHHHHHHHHHT--SHHHHHHHHHHHHHHHHT---HHHHHHHHHHHHHHHHHH--S---SS--TT-SS-----

Sequence (92 aa):
MEQMRWDMMKTHTIQDEWMDLTHELEACFSGIETKSAARELQARVEEALRMDPPPAVASRLDLLLLDVVEKGRESSCTNTRCPHYGKKCKMR

Foldseek 3Di:
DPPVVVVVVVVVVLLVVLVVLLVVLVVLLVVDPDLVSLVVSLVVLVVSLVVVHDPVSNVSSVVSNVSSVVVSPDPPPPDQDDPPDPDGDDDD